Protein AF-A0A2D7KKX7-F1 (afdb_monomer)

Nearest PDB structures (foldseek):
  6hif-assembly1_Y  TM=5.191E-01  e=1.954E+00  Candidatus Kuenenia stuttgartensis
  3mkc-assembly1_A  TM=3.822E-01  e=6.991E+00  Pseudovibrio sp. JE062
  3byv-assembly1_A  TM=3.747E-01  e=9.750E+00  Toxoplasma gondii

Foldseek 3Di:
DPPPPPLPQWAWAAEAEPVRFKWWKWWDDPVGIDIDIPRDIDTGGFDQTWTWIWIAGPVRWIFTDTFHFDFPCVVVPPPPPPPPDPCCVVNRRSRTDTPNYDHGYTD

pLDDT: mean 73.62, std 18.98, range [37.81, 93.56]

Secondary structure (DSSP, 8-state):
--------SEEEEEEEETT---EEEEEEETTEEEEEEESEEEEEE--SS-EEEEEEETTS-EEEEEE--EEGGGG-TT-TTSTTSS-HHHHHHHTEE--SEEEE---

Radius of gyration: 16.38 Å; Cα contacts (8 Å, |Δi|>4): 204; chains: 1; bounding box: 44×30×39 Å

Solvent-accessible surface area (backbone atoms only — not comparable to full-atom values): 6308 Å² total; per-residue (Å²): 133,88,80,74,81,71,70,65,68,48,42,64,33,31,38,35,43,67,82,71,55,49,33,45,29,40,38,35,39,90,83,50,72,47,81,45,62,31,59,40,74,44,76,42,70,57,44,99,41,48,38,33,38,45,29,41,34,81,80,78,31,44,23,74,52,66,47,61,49,42,50,68,57,78,75,52,85,82,53,100,76,70,89,85,72,87,62,60,69,74,50,57,67,74,37,37,35,62,62,55,64,46,72,43,64,61,92

Mean predicted aligned error: 11.23 Å

Sequence (107 aa):
SCATIVNDPTVPVTLSFSDGSSGTCNLSNKRGSWRVNVPGTHNVRRSDDNLRFDCETDTDKKGFGTIKSDMEGAKLGASVLFFDLGITDAITDKHRTYANSFVIPVQ

Structure (mmCIF, N/CA/C/O backbone):
data_AF-A0A2D7KKX7-F1
#
_entry.id   AF-A0A2D7KKX7-F1
#
loop_
_atom_site.group_PDB
_atom_site.id
_atom_site.type_symbol
_atom_site.label_atom_id
_atom_site.lab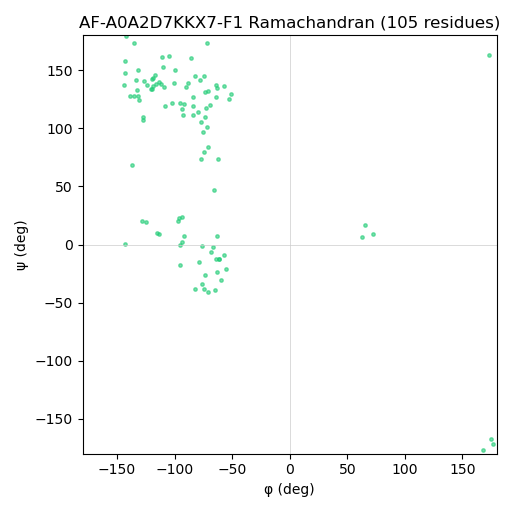el_alt_id
_atom_site.label_comp_id
_atom_site.label_asym_id
_atom_site.label_entity_id
_atom_site.label_seq_id
_atom_site.pdbx_PDB_ins_code
_atom_site.Cartn_x
_atom_site.Cartn_y
_atom_site.Cartn_z
_atom_site.occupancy
_atom_site.B_iso_or_equiv
_atom_site.auth_seq_id
_atom_site.auth_comp_id
_atom_site.auth_asym_id
_atom_site.auth_atom_id
_atom_site.pdbx_PDB_model_num
ATOM 1 N N . SER A 1 1 ? 25.051 -17.584 -20.351 1.00 37.81 1 SER A N 1
ATOM 2 C CA . SER A 1 1 ? 24.897 -16.931 -19.038 1.00 37.81 1 SER A CA 1
ATOM 3 C C . SER A 1 1 ? 23.519 -16.299 -18.952 1.00 37.81 1 SER A C 1
ATOM 5 O O . SER A 1 1 ? 23.285 -15.297 -19.614 1.00 37.81 1 SER A O 1
ATOM 7 N N . CYS A 1 2 ? 22.580 -16.910 -18.223 1.00 40.34 2 CYS A N 1
ATOM 8 C CA . CYS A 1 2 ? 21.261 -16.323 -17.972 1.00 40.34 2 CYS A CA 1
ATOM 9 C C . CYS A 1 2 ? 21.416 -15.215 -16.929 1.00 40.34 2 CYS A C 1
ATOM 11 O O . CYS A 1 2 ? 21.488 -15.485 -15.735 1.00 40.34 2 CYS A O 1
ATOM 13 N N . ALA A 1 3 ? 21.522 -13.970 -17.387 1.00 37.88 3 ALA A N 1
ATOM 14 C CA . ALA A 1 3 ? 21.450 -12.799 -16.530 1.00 37.88 3 ALA A CA 1
ATOM 15 C C . ALA A 1 3 ? 19.990 -12.585 -16.122 1.00 37.88 3 ALA A C 1
ATOM 17 O O . ALA A 1 3 ? 19.279 -11.754 -16.682 1.00 37.88 3 ALA A O 1
ATOM 18 N N . THR A 1 4 ? 19.516 -13.344 -15.142 1.00 43.47 4 THR A N 1
ATOM 19 C CA . THR A 1 4 ? 18.356 -12.916 -14.374 1.00 43.47 4 THR A CA 1
ATOM 20 C C . THR A 1 4 ? 18.814 -11.748 -13.509 1.00 43.47 4 THR A C 1
ATOM 22 O O . THR A 1 4 ? 19.156 -11.913 -12.343 1.00 43.47 4 THR A O 1
ATOM 25 N N . ILE A 1 5 ? 18.813 -10.540 -14.081 1.00 44.28 5 ILE A N 1
ATOM 26 C CA . ILE A 1 5 ? 18.478 -9.333 -13.318 1.00 44.28 5 ILE A CA 1
ATOM 27 C C . ILE A 1 5 ? 17.028 -9.553 -12.869 1.00 44.28 5 ILE A C 1
ATOM 29 O O . ILE A 1 5 ? 16.077 -9.043 -13.454 1.00 44.28 5 ILE A O 1
ATOM 33 N N . VAL A 1 6 ? 16.848 -10.439 -11.891 1.00 44.69 6 VAL A N 1
ATOM 34 C CA . VAL A 1 6 ? 15.596 -10.634 -11.172 1.00 44.69 6 VAL A CA 1
ATOM 35 C C . VAL A 1 6 ? 15.514 -9.473 -10.207 1.00 44.69 6 VAL A C 1
ATOM 37 O O . VAL A 1 6 ? 15.796 -9.576 -9.024 1.00 44.69 6 VAL A O 1
ATOM 40 N N . ASN A 1 7 ? 15.224 -8.301 -10.762 1.00 54.12 7 ASN A N 1
ATOM 41 C CA . ASN A 1 7 ? 14.594 -7.281 -9.957 1.00 54.12 7 ASN A CA 1
ATOM 42 C C . ASN A 1 7 ? 13.174 -7.801 -9.767 1.00 54.12 7 ASN A C 1
ATOM 44 O O . ASN A 1 7 ? 12.400 -7.827 -10.732 1.00 54.12 7 ASN A O 1
ATOM 48 N N . ASP A 1 8 ? 12.912 -8.375 -8.593 1.00 61.44 8 ASP A N 1
ATOM 49 C CA . ASP A 1 8 ? 11.637 -9.006 -8.322 1.00 61.44 8 ASP A CA 1
ATOM 50 C C . ASP A 1 8 ? 10.509 -8.034 -8.680 1.00 61.44 8 ASP A C 1
ATOM 52 O O . ASP A 1 8 ? 10.516 -6.863 -8.279 1.00 61.44 8 ASP A O 1
ATOM 56 N N . PRO A 1 9 ? 9.530 -8.495 -9.474 1.00 73.44 9 PRO A N 1
ATOM 57 C CA . PRO A 1 9 ? 8.456 -7.651 -9.969 1.00 73.44 9 PRO A CA 1
ATOM 58 C C . PRO A 1 9 ? 7.591 -7.048 -8.854 1.00 73.44 9 PRO A C 1
ATOM 60 O O . PRO A 1 9 ? 6.756 -6.178 -9.131 1.00 73.44 9 PRO A O 1
ATOM 63 N N . THR A 1 10 ? 7.750 -7.544 -7.631 1.00 81.19 10 THR A N 1
ATOM 64 C CA . THR A 1 10 ? 6.987 -7.214 -6.437 1.00 81.19 10 THR A CA 1
ATOM 65 C C . THR A 1 10 ? 7.879 -6.624 -5.354 1.00 81.19 10 THR A C 1
ATOM 67 O O . THR A 1 10 ? 9.009 -7.064 -5.166 1.00 81.19 10 THR A O 1
ATOM 70 N N . VAL A 1 11 ? 7.345 -5.660 -4.612 1.00 81.81 11 VAL A N 1
ATOM 71 C CA . VAL A 1 11 ? 7.952 -5.069 -3.419 1.00 81.81 11 VAL A CA 1
ATOM 72 C C . VAL A 1 11 ? 7.150 -5.445 -2.182 1.00 81.81 11 VAL A C 1
ATOM 74 O O . VAL A 1 11 ? 5.918 -5.400 -2.235 1.00 81.81 11 VAL A O 1
ATOM 77 N N . PRO A 1 12 ? 7.814 -5.791 -1.070 1.00 86.19 12 PRO A N 1
ATOM 78 C CA . PRO A 1 12 ? 7.137 -5.955 0.202 1.00 86.19 12 PRO A CA 1
ATOM 79 C C . PRO A 1 12 ? 6.735 -4.577 0.738 1.00 86.19 12 PRO A C 1
ATOM 81 O O . PRO A 1 12 ? 7.587 -3.736 1.026 1.00 86.19 12 PRO A O 1
ATOM 84 N N . VAL A 1 13 ? 5.433 -4.350 0.880 1.00 86.75 13 VAL A N 1
ATOM 85 C CA . VAL A 1 13 ? 4.866 -3.150 1.501 1.00 86.75 13 VAL A CA 1
ATOM 86 C C . VAL A 1 13 ? 4.294 -3.554 2.850 1.00 86.75 13 VAL A C 1
ATOM 88 O O . VAL A 1 13 ? 3.409 -4.406 2.931 1.00 86.75 13 VAL A O 1
ATOM 91 N N . THR A 1 14 ? 4.818 -2.957 3.915 1.00 88.81 14 THR A N 1
ATOM 92 C CA . THR A 1 14 ? 4.306 -3.139 5.273 1.00 88.81 14 THR A CA 1
ATOM 93 C C . THR A 1 14 ? 3.274 -2.066 5.558 1.00 88.81 14 THR A C 1
ATOM 95 O O . THR A 1 14 ? 3.573 -0.873 5.497 1.00 88.81 14 THR A O 1
ATOM 98 N N . LEU A 1 15 ? 2.059 -2.496 5.868 1.00 89.44 15 LEU A N 1
ATOM 99 C CA . LEU A 1 15 ? 0.940 -1.617 6.167 1.00 89.44 15 LEU A CA 1
ATOM 100 C C . LEU A 1 15 ? 0.548 -1.783 7.628 1.00 89.44 15 LEU A C 1
ATOM 102 O O . LEU A 1 15 ? 0.481 -2.909 8.125 1.00 89.44 15 LEU A O 1
ATOM 106 N N . SER A 1 16 ? 0.234 -0.664 8.272 1.00 90.44 16 SER A N 1
ATOM 107 C CA . SER A 1 16 ? -0.307 -0.616 9.631 1.00 90.44 16 SER A CA 1
ATOM 108 C C . SER A 1 16 ? -1.329 0.509 9.737 1.00 90.44 16 SER A C 1
ATOM 110 O O . SER A 1 16 ? -1.163 1.544 9.094 1.00 90.44 16 SER A O 1
ATOM 112 N N . PHE A 1 17 ? -2.359 0.346 10.562 1.00 90.25 17 PHE A N 1
ATOM 113 C CA . PHE A 1 17 ? -3.309 1.422 10.843 1.00 90.25 17 PHE A CA 1
ATOM 114 C C . PHE A 1 17 ? -2.780 2.377 11.913 1.00 90.25 17 PHE A C 1
ATOM 116 O O . PHE A 1 17 ? -2.100 1.957 12.851 1.00 90.25 17 PHE A O 1
ATOM 123 N N . SER A 1 18 ? -3.102 3.667 11.787 1.00 88.00 18 SER A N 1
ATOM 124 C CA . SER A 1 18 ? -2.695 4.697 12.751 1.00 88.00 18 SER A CA 1
ATOM 125 C C . SER A 1 18 ? -3.282 4.492 14.147 1.00 88.00 18 SER A C 1
ATOM 127 O O . SER A 1 18 ? -2.720 4.985 15.119 1.00 88.00 18 SER A O 1
ATOM 129 N N . ASP A 1 19 ? -4.406 3.782 14.253 1.00 84.88 19 ASP A N 1
ATOM 130 C CA . ASP A 1 19 ? -5.076 3.475 15.517 1.00 84.88 19 ASP A CA 1
ATOM 131 C C . ASP A 1 19 ? -4.701 2.098 16.095 1.00 84.88 19 ASP A C 1
ATOM 133 O O . ASP A 1 19 ? -5.190 1.732 17.162 1.00 84.88 19 ASP A O 1
ATOM 137 N N . GLY A 1 20 ? -3.833 1.339 15.412 1.00 84.31 20 GLY A N 1
ATOM 138 C CA . GLY A 1 20 ? -3.402 0.004 15.832 1.00 84.31 20 GLY A CA 1
ATOM 139 C C . GLY A 1 20 ? -4.461 -1.095 15.687 1.00 84.31 20 GLY A C 1
ATOM 140 O O . GLY A 1 20 ? -4.239 -2.203 16.172 1.00 84.31 20 GLY A O 1
ATOM 141 N N . SER A 1 21 ? -5.595 -0.808 15.041 1.00 87.12 21 SER A N 1
ATOM 142 C CA . SER A 1 21 ? -6.636 -1.800 14.757 1.00 87.12 21 SER A CA 1
ATOM 143 C C . SER A 1 21 ? -6.207 -2.795 13.669 1.00 87.12 21 SER A C 1
ATOM 145 O O . SER A 1 21 ? -5.136 -2.665 13.068 1.00 87.12 21 SER A O 1
ATOM 147 N N . SER A 1 22 ? -7.035 -3.813 13.431 1.00 91.50 22 SER A N 1
ATOM 148 C CA . SER A 1 22 ? -6.947 -4.700 12.271 1.00 91.50 22 SER A CA 1
ATOM 149 C C . SER A 1 22 ? -8.040 -4.381 11.252 1.00 91.50 22 SER A C 1
ATOM 151 O O . SER A 1 22 ? -9.016 -3.688 11.547 1.00 91.50 22 SER A O 1
ATOM 153 N N . GLY A 1 23 ? -7.849 -4.850 10.023 1.00 91.38 23 GLY A N 1
ATOM 154 C CA . GLY A 1 23 ? -8.782 -4.597 8.939 1.00 91.38 23 GLY A CA 1
ATOM 155 C C . GLY A 1 23 ? -8.323 -5.148 7.600 1.00 91.38 23 GLY A C 1
ATOM 156 O O . GLY A 1 23 ? -7.320 -5.859 7.487 1.00 91.38 23 GLY A O 1
ATOM 157 N N . THR A 1 24 ? -9.064 -4.783 6.560 1.00 92.50 24 THR A N 1
ATOM 158 C CA . THR A 1 24 ? -8.800 -5.182 5.178 1.00 92.50 24 THR A CA 1
ATOM 159 C C . THR A 1 24 ? -8.528 -3.956 4.318 1.00 92.50 24 THR A C 1
ATOM 161 O O . THR A 1 24 ? -9.244 -2.964 4.388 1.00 92.50 24 THR A O 1
ATOM 164 N N . CYS A 1 25 ? -7.513 -4.042 3.465 1.00 91.94 25 CYS A N 1
ATOM 165 C CA . CYS A 1 25 ? -7.152 -3.017 2.497 1.00 91.94 25 CYS A CA 1
ATOM 166 C C . CYS A 1 25 ? -7.217 -3.557 1.072 1.00 91.94 25 CYS A C 1
ATOM 168 O O . CYS A 1 25 ? -6.661 -4.609 0.763 1.00 91.94 25 CYS A O 1
ATOM 170 N N . ASN A 1 26 ? -7.828 -2.795 0.176 1.00 93.56 26 ASN A N 1
ATOM 171 C CA . ASN A 1 26 ? -7.682 -2.945 -1.260 1.00 93.56 26 ASN A CA 1
ATOM 172 C C . ASN A 1 26 ? -6.571 -2.036 -1.759 1.00 93.56 26 ASN A C 1
ATOM 174 O O . ASN A 1 26 ? -6.700 -0.816 -1.803 1.00 93.56 26 ASN A O 1
ATOM 178 N N . LEU A 1 27 ? -5.486 -2.657 -2.189 1.00 91.38 27 LEU A N 1
ATOM 179 C CA . LEU A 1 27 ? -4.405 -2.013 -2.907 1.00 91.38 27 LEU A CA 1
ATOM 180 C C . LEU A 1 27 ? -4.703 -2.092 -4.401 1.00 91.38 27 LEU A C 1
ATOM 182 O O . LEU A 1 27 ? -5.110 -3.138 -4.906 1.00 91.38 27 LEU A O 1
ATOM 186 N N . SER A 1 28 ? -4.507 -1.004 -5.132 1.00 91.56 28 SER A N 1
ATOM 187 C CA . SER A 1 28 ? -4.689 -0.974 -6.580 1.00 91.56 28 SER A CA 1
ATOM 188 C C . SER A 1 28 ? -3.671 -0.062 -7.245 1.00 91.56 28 SER A C 1
ATOM 190 O O . SER A 1 28 ? -3.373 1.033 -6.774 1.00 91.56 28 SER A O 1
ATOM 192 N N . ASN A 1 29 ? -3.120 -0.524 -8.356 1.00 87.88 29 ASN A N 1
ATOM 193 C CA . ASN A 1 29 ? -2.301 0.277 -9.248 1.00 87.88 29 ASN A CA 1
ATOM 194 C C . ASN A 1 29 ? -2.602 -0.112 -10.700 1.00 87.88 29 ASN A C 1
ATOM 196 O O . ASN A 1 29 ? -3.371 -1.031 -10.981 1.00 87.88 29 ASN A O 1
ATOM 200 N N . LYS A 1 30 ? -1.938 0.550 -11.645 1.00 85.50 30 LYS A N 1
ATOM 201 C CA . LYS A 1 30 ? -2.036 0.249 -13.081 1.00 85.50 30 LYS A CA 1
ATOM 202 C C . LYS A 1 30 ? -1.726 -1.211 -13.466 1.00 85.50 30 LYS A C 1
ATOM 204 O O . LYS A 1 30 ? -2.101 -1.633 -14.555 1.00 85.50 30 LYS A O 1
ATOM 209 N N . ARG A 1 31 ? -1.011 -1.981 -12.636 1.00 84.62 31 ARG A N 1
ATOM 210 C CA . ARG A 1 31 ? -0.636 -3.382 -12.910 1.00 84.62 31 ARG A CA 1
ATOM 211 C C . ARG A 1 31 ? -1.595 -4.404 -12.290 1.00 84.62 31 ARG A C 1
ATOM 213 O O . ARG A 1 31 ? -1.562 -5.554 -12.716 1.00 84.62 31 ARG A O 1
ATOM 220 N N . GLY A 1 32 ? -2.419 -4.027 -11.313 1.00 86.00 32 GLY A N 1
ATOM 221 C CA . GLY A 1 32 ? -3.361 -4.943 -10.674 1.00 86.00 32 GLY A CA 1
ATOM 222 C C . GLY A 1 32 ? -3.997 -4.396 -9.399 1.00 86.00 32 GLY A C 1
ATOM 223 O O . GLY A 1 32 ? -3.768 -3.256 -8.997 1.00 86.00 32 GLY A O 1
ATOM 224 N N . SER A 1 33 ? -4.806 -5.238 -8.759 1.00 90.56 33 SER A N 1
ATOM 225 C CA . SER A 1 33 ? -5.384 -4.965 -7.447 1.00 90.56 33 SER A CA 1
ATOM 226 C C . SER A 1 33 ? -5.232 -6.176 -6.533 1.00 90.56 33 SER A C 1
ATOM 228 O O . SER A 1 33 ? -5.353 -7.318 -6.976 1.00 90.56 33 SER A O 1
ATOM 230 N N . TRP A 1 34 ? -4.949 -5.910 -5.261 1.00 91.00 34 TRP A N 1
ATOM 231 C CA . TRP A 1 34 ? -4.695 -6.898 -4.224 1.00 91.00 34 TRP A CA 1
ATOM 232 C C . TRP A 1 34 ? -5.515 -6.544 -2.995 1.00 91.00 34 TRP A C 1
ATOM 234 O O . TRP A 1 34 ? -5.443 -5.421 -2.501 1.00 91.00 34 TRP A O 1
ATOM 244 N N . ARG A 1 35 ? -6.272 -7.512 -2.486 1.00 92.62 35 ARG A N 1
ATOM 245 C CA . ARG A 1 35 ? -6.951 -7.393 -1.199 1.00 92.62 35 ARG A CA 1
ATOM 246 C C . ARG A 1 35 ? -6.063 -8.027 -0.136 1.00 92.62 35 ARG A C 1
ATOM 248 O O . ARG A 1 35 ? -5.710 -9.196 -0.264 1.00 92.62 35 ARG A O 1
ATOM 255 N N . VAL A 1 36 ? -5.681 -7.251 0.869 1.00 92.50 36 VAL A N 1
ATOM 256 C CA . VAL A 1 36 ? -4.697 -7.630 1.887 1.00 92.50 36 VAL A CA 1
ATOM 257 C C . VAL A 1 36 ? -5.215 -7.317 3.287 1.00 92.50 36 VAL A C 1
ATOM 259 O O . VAL A 1 36 ? -5.987 -6.379 3.464 1.00 92.50 36 VAL A O 1
ATOM 262 N N . ASN A 1 37 ? -4.791 -8.084 4.289 1.00 91.56 37 ASN A N 1
ATOM 263 C CA . ASN A 1 37 ? -5.106 -7.806 5.691 1.00 91.56 37 ASN A CA 1
ATOM 264 C C . ASN A 1 37 ? -4.051 -6.880 6.314 1.00 91.56 37 ASN A C 1
ATOM 266 O O . ASN A 1 37 ? -2.855 -7.049 6.089 1.00 91.56 37 ASN A O 1
ATOM 270 N N . VAL A 1 38 ? -4.477 -5.922 7.126 1.00 90.62 38 VAL A N 1
ATOM 271 C CA . VAL A 1 38 ? -3.600 -4.963 7.808 1.00 90.62 38 VAL A CA 1
ATOM 272 C C . VAL A 1 38 ? -3.861 -5.061 9.314 1.00 90.62 38 VAL A C 1
ATOM 274 O O . VAL A 1 38 ? -5.024 -5.167 9.695 1.00 90.62 38 VAL A O 1
ATOM 277 N N . PRO A 1 39 ? -2.828 -5.060 10.178 1.00 90.56 39 PRO A N 1
ATOM 278 C CA . PRO A 1 39 ? -1.404 -4.909 9.867 1.00 90.56 39 PRO A CA 1
ATOM 279 C C . PRO A 1 39 ? -0.763 -6.161 9.240 1.00 90.56 39 PRO A C 1
ATOM 281 O O . PRO A 1 39 ? -1.111 -7.292 9.573 1.00 90.56 39 PRO A O 1
ATOM 284 N N . GLY A 1 40 ? 0.191 -5.958 8.326 1.00 88.69 40 GLY A N 1
ATOM 285 C CA . GLY A 1 40 ? 0.915 -7.045 7.659 1.00 88.69 40 GLY A CA 1
ATOM 286 C C . GLY A 1 40 ? 1.835 -6.574 6.531 1.00 88.69 40 GLY A C 1
ATOM 287 O O . GLY A 1 40 ? 1.705 -5.455 6.029 1.00 88.69 40 GLY A O 1
ATOM 288 N N . THR A 1 41 ? 2.769 -7.436 6.125 1.00 88.62 41 THR A N 1
ATOM 289 C CA . THR A 1 41 ? 3.660 -7.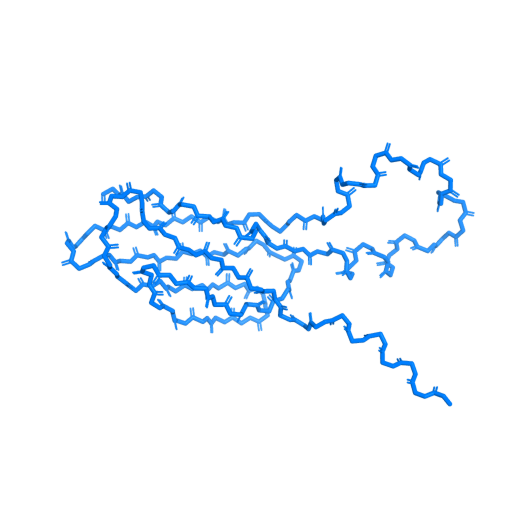197 4.980 1.00 88.62 41 THR A CA 1
ATOM 290 C C . THR A 1 41 ? 3.172 -7.983 3.774 1.00 88.62 41 THR A C 1
ATOM 292 O O . THR A 1 41 ? 3.082 -9.208 3.822 1.00 88.62 41 THR A O 1
ATOM 295 N N . HIS A 1 42 ? 2.894 -7.276 2.679 1.00 88.38 42 HIS A N 1
ATOM 296 C CA . HIS A 1 42 ? 2.325 -7.858 1.466 1.00 88.38 42 HIS A CA 1
ATOM 297 C C . HIS A 1 42 ? 3.164 -7.527 0.246 1.00 88.38 42 HIS A C 1
ATOM 299 O O . HIS A 1 42 ? 3.650 -6.409 0.092 1.00 88.38 42 HIS A O 1
ATOM 305 N N . ASN A 1 43 ? 3.315 -8.501 -0.646 1.00 87.38 43 ASN A N 1
ATOM 306 C CA . ASN A 1 43 ? 4.068 -8.323 -1.880 1.00 87.38 43 ASN A CA 1
ATOM 307 C C . ASN A 1 43 ? 3.181 -7.686 -2.952 1.00 87.38 43 ASN A C 1
ATOM 309 O O . ASN A 1 43 ? 2.261 -8.316 -3.472 1.00 87.38 43 ASN A O 1
ATOM 313 N N . VAL A 1 44 ? 3.483 -6.438 -3.302 1.00 86.62 44 VAL A N 1
ATOM 314 C CA . VAL A 1 44 ? 2.741 -5.642 -4.285 1.00 86.62 44 VAL A CA 1
ATOM 315 C C . VAL A 1 44 ? 3.579 -5.470 -5.541 1.00 86.62 44 VAL A C 1
ATOM 317 O O . VAL A 1 44 ? 4.763 -5.160 -5.467 1.00 86.62 44 VAL A O 1
ATOM 320 N N . ARG A 1 45 ? 2.983 -5.632 -6.724 1.00 85.69 45 ARG A N 1
ATOM 321 C CA . ARG A 1 45 ? 3.691 -5.435 -7.998 1.00 85.69 45 ARG A CA 1
ATOM 322 C C . ARG A 1 45 ? 4.131 -3.972 -8.147 1.00 85.69 45 ARG A C 1
ATOM 324 O O . ARG A 1 45 ? 3.284 -3.083 -8.095 1.00 85.69 45 ARG A O 1
ATOM 331 N N . ARG A 1 46 ? 5.422 -3.728 -8.407 1.00 79.50 46 ARG A N 1
ATOM 332 C CA . ARG A 1 46 ? 5.963 -2.394 -8.737 1.00 79.50 46 ARG A CA 1
ATOM 333 C C . ARG A 1 46 ? 5.238 -1.824 -9.968 1.00 79.50 46 ARG A C 1
ATOM 335 O O . ARG A 1 46 ? 5.031 -2.548 -10.946 1.00 79.50 46 ARG A O 1
ATOM 342 N N . SER A 1 47 ? 4.868 -0.544 -9.934 1.00 77.56 47 SER A N 1
ATOM 343 C CA . SER A 1 47 ? 4.277 0.168 -11.076 1.00 77.56 47 SER A CA 1
ATOM 344 C C . SER A 1 47 ? 4.755 1.618 -11.134 1.00 77.56 47 SER A C 1
ATOM 346 O O . SER A 1 47 ? 5.133 2.199 -10.123 1.00 77.56 47 SER A O 1
ATOM 348 N N . ASP A 1 48 ? 4.675 2.207 -12.328 1.00 75.81 48 ASP A N 1
ATOM 349 C CA . ASP A 1 48 ? 4.860 3.641 -12.593 1.00 75.81 48 ASP A CA 1
ATOM 350 C C . ASP A 1 48 ? 3.755 4.543 -12.027 1.00 75.81 48 ASP A C 1
ATOM 352 O O . ASP A 1 48 ? 3.861 5.762 -12.094 1.00 75.81 48 ASP A O 1
ATOM 356 N N . ASP A 1 49 ? 2.703 3.931 -11.487 1.00 83.19 49 ASP A N 1
ATOM 357 C CA . ASP A 1 49 ? 1.503 4.605 -11.010 1.00 83.19 49 ASP A CA 1
ATOM 358 C C . ASP A 1 49 ? 1.431 4.533 -9.485 1.00 83.19 49 ASP A C 1
ATOM 360 O O . ASP A 1 49 ? 1.927 3.579 -8.866 1.00 83.19 49 ASP A O 1
ATOM 364 N N . ASN A 1 50 ? 0.772 5.526 -8.890 1.00 86.06 50 ASN A N 1
ATOM 365 C CA . ASN A 1 50 ? 0.583 5.584 -7.446 1.00 86.06 50 ASN A CA 1
ATOM 366 C C . ASN A 1 50 ? -0.247 4.382 -6.984 1.00 86.06 50 ASN A C 1
ATOM 368 O O . ASN A 1 50 ? -1.285 4.066 -7.566 1.00 86.06 50 ASN A O 1
ATOM 372 N N . LEU A 1 51 ? 0.181 3.742 -5.899 1.00 87.56 51 LEU A N 1
ATOM 373 C CA . LEU A 1 51 ? -0.572 2.660 -5.286 1.00 87.56 51 LEU A CA 1
ATOM 374 C C . LEU A 1 51 ? -1.722 3.267 -4.483 1.00 87.56 51 LEU A C 1
ATOM 376 O O . LEU A 1 51 ? -1.519 3.845 -3.417 1.00 87.56 51 LEU A O 1
ATOM 380 N N . ARG A 1 52 ? -2.938 3.167 -5.010 1.00 90.69 52 ARG A N 1
ATOM 381 C CA . ARG A 1 52 ? -4.163 3.507 -4.285 1.00 90.69 52 ARG A CA 1
ATOM 382 C C . ARG A 1 52 ? -4.409 2.456 -3.215 1.00 90.69 52 ARG A C 1
ATOM 384 O O . ARG A 1 52 ? -4.358 1.266 -3.514 1.00 90.69 52 ARG A O 1
ATOM 391 N N . PHE A 1 53 ? -4.693 2.898 -1.999 1.00 90.81 53 PHE A N 1
ATOM 392 C CA . PHE A 1 53 ? -5.153 2.035 -0.923 1.00 90.81 53 PHE A CA 1
ATOM 393 C C . PHE A 1 53 ? -6.527 2.509 -0.460 1.00 90.81 53 PHE A C 1
ATOM 395 O O . PHE A 1 53 ? -6.758 3.705 -0.276 1.00 90.81 53 PHE A O 1
ATOM 402 N N . ASP A 1 54 ? -7.428 1.555 -0.301 1.00 92.56 54 ASP A N 1
ATOM 403 C CA . ASP A 1 54 ? -8.762 1.740 0.248 1.00 92.56 54 ASP A CA 1
ATOM 404 C C . ASP A 1 54 ? -8.929 0.718 1.366 1.00 92.56 54 ASP A C 1
ATOM 406 O O . ASP A 1 54 ? -8.954 -0.486 1.116 1.00 92.56 54 ASP A O 1
ATOM 410 N N . CYS A 1 55 ? -8.904 1.191 2.603 1.00 91.69 55 CYS A N 1
ATOM 411 C CA . CYS A 1 55 ? -8.843 0.347 3.778 1.00 91.69 55 CYS A CA 1
ATOM 412 C C . CYS A 1 55 ? -10.045 0.546 4.682 1.00 91.69 55 CYS A C 1
ATOM 414 O O . CYS A 1 55 ? -10.484 1.672 4.908 1.00 91.69 55 CYS A O 1
ATOM 416 N N . GLU A 1 56 ? -10.502 -0.552 5.264 1.00 91.88 56 GLU A N 1
ATOM 417 C CA . GLU A 1 56 ? -11.604 -0.607 6.209 1.00 91.88 56 GLU A CA 1
ATOM 418 C C . GLU A 1 56 ? -11.158 -1.420 7.424 1.00 91.88 56 GLU A C 1
ATOM 420 O O . GLU A 1 56 ? -10.661 -2.543 7.295 1.00 91.88 56 GLU A O 1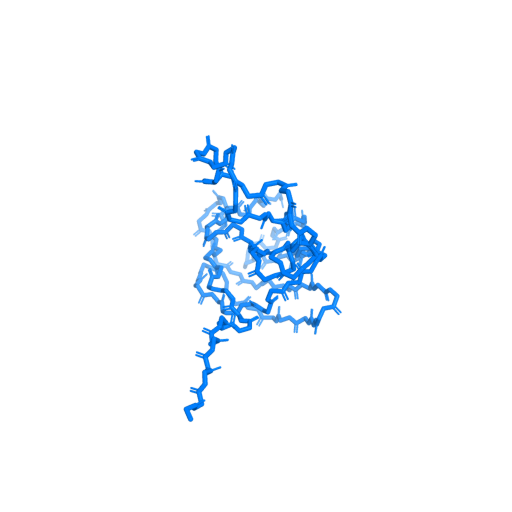
ATOM 425 N N . THR A 1 57 ? -11.269 -0.811 8.599 1.00 90.88 57 THR A N 1
ATOM 426 C CA . THR A 1 57 ? -10.944 -1.447 9.880 1.00 90.88 57 THR A CA 1
ATOM 427 C C . THR A 1 57 ? -12.145 -2.222 10.410 1.00 90.88 57 THR A C 1
ATOM 429 O O . THR A 1 57 ? -13.285 -1.913 10.068 1.00 90.88 57 THR A O 1
ATOM 432 N N . ASP A 1 58 ? -11.911 -3.161 11.327 1.00 86.94 58 ASP A N 1
ATOM 433 C CA . ASP A 1 58 ? -12.982 -3.864 12.056 1.00 86.94 58 ASP A CA 1
ATOM 434 C C . ASP A 1 58 ? -13.865 -2.918 12.900 1.00 86.94 58 ASP A C 1
ATOM 436 O O . ASP A 1 58 ? -14.922 -3.307 13.390 1.00 86.94 58 ASP A O 1
ATOM 440 N N . THR A 1 59 ? -13.434 -1.666 13.084 1.00 84.50 59 THR A N 1
ATOM 441 C CA . THR A 1 59 ? -14.164 -0.628 13.826 1.00 84.50 59 THR A CA 1
ATOM 442 C C . THR A 1 59 ? -14.976 0.305 12.921 1.00 84.50 59 THR A C 1
ATOM 444 O O . THR A 1 59 ? -15.292 1.418 13.333 1.00 84.50 59 THR A O 1
ATOM 447 N N . ASP A 1 60 ? -15.279 -0.121 11.686 1.00 84.25 60 ASP A N 1
ATOM 448 C CA . ASP A 1 60 ? -15.994 0.649 10.647 1.00 84.25 60 ASP A CA 1
ATOM 449 C C . ASP A 1 60 ? -15.271 1.933 10.181 1.00 84.25 60 ASP A C 1
ATOM 451 O O . ASP A 1 60 ? -15.791 2.703 9.370 1.00 84.25 60 ASP A O 1
ATOM 455 N N . LYS A 1 61 ? -14.035 2.171 10.641 1.00 87.12 61 LYS A N 1
ATOM 456 C CA . LYS A 1 61 ? -13.222 3.315 10.201 1.00 87.12 61 LYS A CA 1
ATOM 457 C C . LYS A 1 61 ? -12.614 3.049 8.842 1.00 87.12 61 LYS A C 1
ATOM 459 O O . LYS A 1 61 ? -12.132 1.938 8.587 1.00 87.12 61 LYS A O 1
ATOM 464 N N . LYS A 1 62 ? -12.560 4.086 8.009 1.00 89.62 62 LYS A N 1
ATOM 465 C CA . LYS A 1 62 ? -12.044 3.986 6.641 1.00 89.62 62 LYS A CA 1
ATOM 466 C C . LYS A 1 62 ? -10.800 4.844 6.474 1.00 89.62 62 LYS A C 1
ATOM 468 O O . LYS A 1 62 ? -10.715 5.965 6.966 1.00 89.62 62 LYS A O 1
ATOM 473 N N . GLY A 1 63 ? -9.818 4.298 5.772 1.00 86.56 63 GLY A N 1
ATOM 474 C CA . GLY A 1 63 ? -8.585 4.980 5.405 1.00 86.56 63 GLY A CA 1
ATOM 475 C C . GLY A 1 63 ? -8.380 4.857 3.907 1.00 86.56 63 GLY A C 1
ATOM 476 O O . GLY A 1 63 ? -8.087 3.773 3.410 1.00 86.56 63 GLY A O 1
ATOM 477 N N . PHE A 1 64 ? -8.530 5.959 3.180 1.00 88.56 64 PHE A N 1
ATOM 478 C CA . PHE A 1 64 ? -8.306 6.001 1.739 1.00 88.56 64 PHE A CA 1
ATOM 479 C C . PHE A 1 64 ? -7.160 6.951 1.411 1.00 88.56 64 PHE A C 1
ATOM 481 O O . PHE A 1 64 ? -6.964 7.984 2.052 1.00 88.56 64 PHE A O 1
ATOM 488 N N . GLY A 1 65 ? -6.392 6.612 0.385 1.00 88.50 65 GLY A N 1
ATOM 489 C CA . GLY A 1 65 ? -5.309 7.467 -0.065 1.00 88.50 65 GLY A CA 1
ATOM 490 C C . GLY A 1 65 ? -4.478 6.840 -1.166 1.00 88.50 65 GLY A C 1
ATOM 491 O O . GLY A 1 65 ? -4.849 5.852 -1.803 1.00 88.50 65 GLY A O 1
ATOM 492 N N . THR A 1 66 ? -3.331 7.458 -1.422 1.00 86.44 66 THR A N 1
ATOM 493 C CA . THR A 1 66 ? -2.386 6.982 -2.430 1.00 86.44 66 THR A CA 1
ATOM 494 C C . THR A 1 66 ? -0.976 7.011 -1.882 1.00 86.44 66 THR A C 1
ATOM 496 O O . THR A 1 66 ? -0.513 8.063 -1.445 1.00 86.44 66 THR A O 1
ATOM 499 N N . ILE A 1 67 ? -0.278 5.888 -1.979 1.00 84.50 67 ILE A N 1
ATOM 500 C CA . ILE A 1 67 ? 1.164 5.810 -1.777 1.00 84.50 67 ILE A CA 1
ATOM 501 C C . ILE A 1 67 ? 1.809 6.188 -3.109 1.00 84.50 67 ILE A C 1
ATOM 503 O O . ILE A 1 67 ? 1.551 5.565 -4.145 1.00 84.50 67 ILE A O 1
ATOM 507 N N . LYS A 1 68 ? 2.606 7.256 -3.103 1.00 80.50 68 LYS A N 1
ATOM 508 C CA . LYS A 1 68 ? 3.358 7.670 -4.289 1.00 80.50 68 LYS A CA 1
ATOM 509 C C . LYS A 1 68 ? 4.362 6.577 -4.652 1.00 80.50 68 LYS A C 1
ATOM 511 O O . LYS A 1 68 ? 4.981 5.981 -3.774 1.00 80.50 68 LYS A O 1
ATOM 516 N N . SER A 1 69 ? 4.472 6.278 -5.944 1.00 69.69 69 SER A N 1
ATOM 517 C CA . SER A 1 69 ? 5.575 5.462 -6.445 1.00 69.69 69 SER A CA 1
ATOM 518 C C . SER A 1 69 ? 6.831 6.326 -6.423 1.00 69.69 69 SER A C 1
ATOM 520 O O . SER A 1 69 ? 6.935 7.267 -7.212 1.00 69.69 69 SER A O 1
ATOM 522 N N . ASP A 1 70 ? 7.758 6.021 -5.527 1.00 66.81 70 ASP A N 1
ATOM 523 C CA . ASP A 1 70 ? 9.035 6.715 -5.433 1.00 66.81 70 ASP A CA 1
ATOM 524 C C . ASP A 1 70 ? 10.121 5.902 -6.117 1.00 66.81 70 ASP A C 1
ATOM 526 O O . ASP A 1 70 ? 10.078 4.676 -6.187 1.00 66.81 70 ASP A O 1
ATOM 530 N N . MET A 1 71 ? 11.127 6.582 -6.647 1.00 59.97 71 MET A N 1
ATOM 531 C CA . MET A 1 71 ? 12.328 5.898 -7.097 1.00 59.97 71 MET A CA 1
ATOM 532 C C . MET A 1 71 ? 13.233 5.708 -5.879 1.00 59.97 71 MET A C 1
ATOM 534 O O . MET A 1 71 ? 13.597 6.689 -5.234 1.00 59.97 71 MET A O 1
ATOM 538 N N . GLU A 1 72 ? 13.685 4.479 -5.602 1.00 56.06 72 GLU A N 1
ATOM 539 C CA . GLU A 1 72 ? 14.707 4.203 -4.560 1.00 56.06 72 GLU A CA 1
ATOM 540 C C . GLU A 1 72 ? 16.010 5.002 -4.813 1.00 56.06 72 GLU A C 1
ATOM 542 O O . GLU A 1 72 ? 16.882 5.121 -3.952 1.00 56.06 72 GLU A O 1
ATOM 547 N N . GLY A 1 73 ? 16.105 5.641 -5.985 1.00 46.38 73 GLY A N 1
ATOM 548 C CA . GLY A 1 73 ? 17.125 6.587 -6.404 1.00 46.38 73 GLY A CA 1
ATOM 549 C C . GLY A 1 73 ? 17.186 7.932 -5.669 1.00 46.38 73 GLY A C 1
ATOM 550 O O . GLY A 1 73 ? 18.120 8.682 -5.924 1.00 46.38 73 GLY A O 1
ATOM 551 N N . ALA A 1 74 ? 16.311 8.244 -4.706 1.00 43.97 74 ALA A N 1
ATOM 552 C CA . ALA A 1 74 ? 16.581 9.362 -3.784 1.00 43.97 74 ALA A CA 1
ATOM 553 C C . ALA A 1 74 ? 17.834 9.112 -2.908 1.00 43.97 74 ALA A C 1
ATOM 555 O O . ALA A 1 74 ? 18.379 10.038 -2.310 1.00 43.97 74 ALA A O 1
ATOM 556 N N . LYS A 1 75 ? 18.355 7.872 -2.896 1.00 44.66 75 LYS A N 1
ATOM 557 C CA . LYS A 1 75 ? 19.689 7.526 -2.380 1.00 44.66 75 LYS A CA 1
ATOM 558 C C . LYS A 1 75 ? 20.808 7.540 -3.440 1.00 44.66 75 LYS A C 1
ATOM 560 O O . LYS A 1 75 ? 21.939 7.184 -3.128 1.00 44.66 75 LYS A O 1
ATOM 565 N N . LEU A 1 76 ? 20.525 7.988 -4.667 1.00 46.34 76 LEU A N 1
ATOM 566 C CA . LEU A 1 76 ? 21.503 8.293 -5.726 1.00 46.34 76 LEU A CA 1
ATOM 567 C C . LEU A 1 76 ? 21.900 9.781 -5.726 1.00 46.34 76 LEU A C 1
ATOM 569 O O . LEU A 1 76 ? 22.400 10.297 -6.721 1.00 46.34 76 LEU A O 1
ATOM 573 N N . GLY A 1 77 ? 21.762 10.473 -4.589 1.00 41.12 77 GLY A N 1
ATOM 574 C CA . GLY A 1 77 ? 22.329 11.811 -4.369 1.00 41.12 77 GLY A CA 1
ATOM 575 C C . GLY A 1 77 ? 23.868 11.874 -4.407 1.00 41.12 77 GLY A C 1
ATOM 576 O O . GLY A 1 77 ? 24.439 12.912 -4.099 1.00 41.12 77 GLY A O 1
ATOM 577 N N . ALA A 1 78 ? 24.548 10.783 -4.778 1.00 40.56 78 ALA A N 1
ATOM 578 C CA . ALA A 1 78 ? 26.003 10.680 -4.863 1.00 40.56 78 ALA A CA 1
ATOM 579 C C . ALA A 1 78 ? 26.512 10.223 -6.244 1.00 40.56 78 ALA A C 1
ATOM 581 O O . ALA A 1 78 ? 27.629 9.723 -6.355 1.00 40.56 78 ALA A O 1
ATOM 582 N N . SER A 1 79 ? 25.726 10.337 -7.319 1.00 42.91 79 SER A N 1
ATOM 583 C CA . SER A 1 79 ? 26.237 10.009 -8.659 1.00 42.91 79 SER A CA 1
ATOM 584 C C . SER A 1 79 ? 25.812 11.016 -9.718 1.00 42.91 79 SER A C 1
ATOM 586 O O . SER A 1 79 ? 25.118 10.705 -10.682 1.00 42.91 79 SER A O 1
ATOM 588 N N . VAL A 1 80 ? 26.367 12.220 -9.578 1.00 46.28 80 VAL A N 1
ATOM 589 C CA . VAL A 1 80 ? 26.597 13.199 -10.657 1.00 46.28 80 VAL A CA 1
ATOM 590 C C . VAL A 1 80 ? 27.640 12.644 -11.655 1.00 46.28 80 VAL A C 1
ATOM 592 O O . VAL A 1 80 ? 28.617 13.300 -11.984 1.00 46.28 80 VAL A O 1
ATOM 595 N N . LEU A 1 81 ? 27.505 11.384 -12.083 1.00 47.00 81 LEU A N 1
ATOM 596 C CA . LEU A 1 81 ? 28.461 10.725 -12.984 1.00 47.00 81 LEU A CA 1
ATOM 597 C C . LEU A 1 81 ? 27.820 9.784 -14.019 1.00 47.00 81 LEU A C 1
ATOM 599 O O . LEU A 1 81 ? 28.540 9.200 -14.819 1.00 47.00 81 LEU A O 1
ATOM 603 N N . PHE A 1 82 ? 26.490 9.638 -14.040 1.00 44.03 82 PHE A N 1
ATOM 604 C CA . PHE A 1 82 ? 25.790 8.773 -15.010 1.00 44.03 82 PHE A CA 1
ATOM 605 C C . PHE A 1 82 ? 24.910 9.536 -16.013 1.00 44.03 82 PHE A C 1
ATOM 607 O O . PHE A 1 82 ? 24.166 8.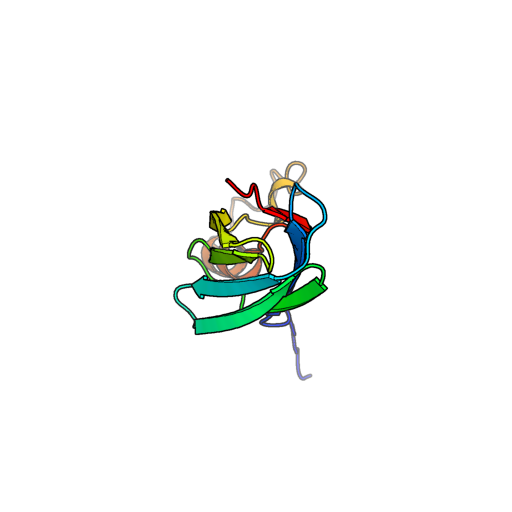920 -16.770 1.00 44.03 82 PHE A O 1
ATOM 614 N N . PHE A 1 83 ? 24.992 10.869 -16.047 1.00 47.75 83 PHE A N 1
ATOM 615 C CA . PHE A 1 83 ? 24.104 11.714 -16.855 1.00 47.75 83 PHE A CA 1
ATOM 616 C C . PHE A 1 83 ? 24.405 11.751 -18.368 1.00 47.75 83 PHE A C 1
ATOM 618 O O . PHE A 1 83 ? 23.653 12.400 -19.087 1.00 47.75 83 PHE A O 1
ATOM 625 N N . ASP A 1 84 ? 25.433 11.058 -18.876 1.00 38.97 84 ASP A N 1
ATOM 626 C CA . ASP A 1 84 ? 25.952 11.331 -20.233 1.00 38.97 84 ASP A CA 1
ATOM 627 C C . ASP A 1 84 ? 25.807 10.210 -21.288 1.00 38.97 84 ASP A C 1
ATOM 629 O O . ASP A 1 84 ? 26.372 10.317 -22.365 1.00 38.97 84 ASP A O 1
ATOM 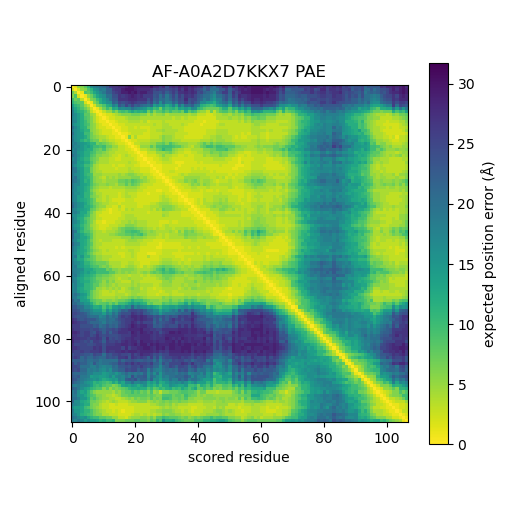633 N N . LEU A 1 85 ? 25.064 9.116 -21.054 1.00 47.41 85 LEU A N 1
ATOM 634 C CA . LEU A 1 85 ? 25.022 7.997 -22.032 1.00 47.41 85 LEU A CA 1
ATOM 635 C C . LEU A 1 85 ? 23.628 7.515 -22.470 1.00 47.41 85 LEU A C 1
ATOM 637 O O . LEU A 1 85 ? 23.494 6.399 -22.963 1.00 47.41 85 LEU A O 1
ATOM 641 N N . GLY A 1 86 ? 22.567 8.316 -22.318 1.00 46.16 86 GLY A N 1
ATOM 642 C CA . GLY A 1 86 ? 21.243 7.956 -22.864 1.00 46.16 86 GLY A CA 1
ATOM 643 C C . GLY A 1 86 ? 20.591 6.713 -22.229 1.00 46.16 86 GLY A C 1
ATOM 644 O O . GLY A 1 86 ? 19.648 6.156 -22.781 1.00 46.16 86 GLY A O 1
ATOM 645 N N . ILE A 1 87 ? 21.066 6.287 -21.052 1.00 49.47 87 ILE A N 1
ATOM 646 C CA . ILE A 1 87 ? 20.580 5.114 -20.298 1.00 49.47 87 ILE A CA 1
ATOM 647 C C . ILE A 1 87 ? 19.562 5.525 -19.211 1.00 49.47 87 ILE A C 1
ATOM 649 O O . ILE A 1 87 ? 19.378 4.831 -18.216 1.00 49.47 87 ILE A O 1
ATOM 653 N N . THR A 1 88 ? 18.904 6.677 -19.339 1.00 50.59 88 THR A N 1
ATOM 654 C CA . THR A 1 88 ? 18.009 7.180 -18.280 1.00 50.59 88 THR A CA 1
ATOM 655 C C . THR A 1 88 ? 16.671 6.429 -18.252 1.00 50.59 88 THR A C 1
ATOM 657 O O . THR A 1 88 ? 16.147 6.161 -17.171 1.00 50.59 88 THR A O 1
ATOM 660 N N . ASP A 1 89 ? 16.142 5.990 -19.400 1.00 41.94 89 ASP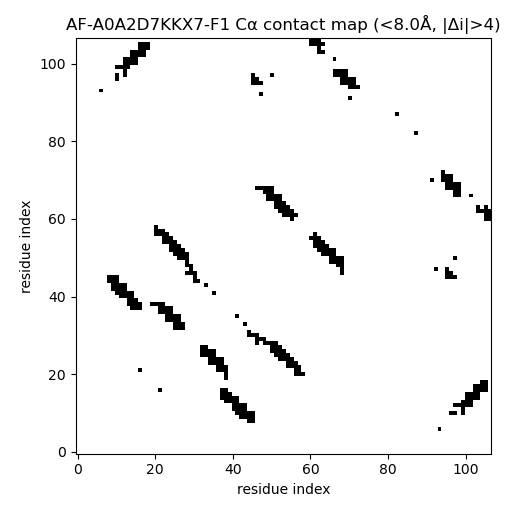 A N 1
ATOM 661 C CA . ASP A 1 89 ? 14.814 5.352 -19.464 1.00 41.94 89 ASP A CA 1
ATOM 662 C C . ASP A 1 89 ? 14.772 3.944 -18.844 1.00 41.94 89 ASP A C 1
ATOM 664 O O . ASP A 1 89 ? 13.849 3.612 -18.099 1.00 41.94 89 ASP A O 1
ATOM 668 N N . ALA A 1 90 ? 15.798 3.116 -19.070 1.00 46.50 90 ALA A N 1
ATOM 669 C CA . ALA A 1 90 ? 15.831 1.743 -18.551 1.00 46.50 90 ALA A CA 1
ATOM 670 C C . ALA A 1 90 ? 16.102 1.666 -17.035 1.00 46.50 90 ALA A C 1
ATOM 672 O O . ALA A 1 90 ? 15.703 0.704 -16.374 1.00 46.50 90 ALA A O 1
ATOM 673 N N . ILE A 1 91 ? 16.782 2.675 -16.479 1.00 50.69 91 ILE A N 1
ATOM 674 C CA . ILE A 1 91 ? 17.101 2.761 -15.048 1.00 50.69 91 ILE A CA 1
ATOM 675 C C . ILE A 1 91 ? 15.902 3.318 -14.271 1.00 50.69 91 ILE A C 1
ATOM 677 O O . ILE A 1 91 ? 15.608 2.826 -13.181 1.00 50.69 91 ILE A O 1
ATOM 681 N N . THR A 1 92 ? 15.184 4.288 -14.847 1.00 50.50 92 THR A N 1
ATOM 682 C CA . THR A 1 92 ? 14.050 4.965 -14.198 1.00 50.50 92 THR A CA 1
ATOM 683 C C . THR A 1 92 ? 12.878 4.018 -13.945 1.00 50.50 92 THR A C 1
ATOM 685 O O . THR A 1 92 ? 12.277 4.075 -12.876 1.00 50.50 92 THR A O 1
ATOM 688 N N . ASP A 1 93 ? 12.579 3.103 -14.874 1.00 44.06 93 ASP A N 1
ATOM 689 C CA . ASP A 1 93 ? 11.455 2.168 -14.720 1.00 44.06 93 ASP A CA 1
ATOM 690 C C . ASP A 1 93 ? 11.737 1.045 -13.703 1.00 44.06 93 ASP A C 1
ATOM 692 O O . ASP A 1 93 ? 10.874 0.703 -12.894 1.00 44.06 93 ASP A O 1
ATOM 696 N N . LYS A 1 94 ? 12.973 0.526 -13.667 1.00 51.56 94 LYS A N 1
ATOM 697 C CA . LYS A 1 94 ? 13.380 -0.550 -12.742 1.00 51.56 94 LYS A CA 1
ATOM 698 C C . LYS A 1 94 ? 13.679 -0.091 -11.311 1.00 51.56 94 LYS A C 1
ATOM 700 O O . LYS A 1 94 ? 13.752 -0.941 -10.428 1.00 51.56 94 LYS A O 1
ATOM 705 N N . HIS A 1 95 ? 13.850 1.209 -11.069 1.00 56.44 95 HIS A N 1
ATOM 706 C CA . HIS A 1 95 ? 14.095 1.759 -9.726 1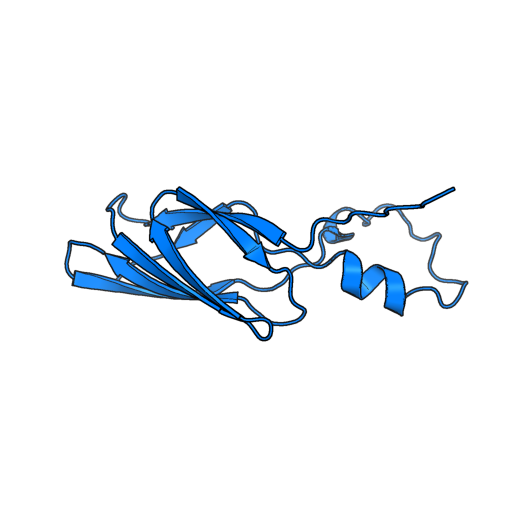.00 56.44 95 HIS A CA 1
ATOM 707 C C . HIS A 1 95 ? 12.835 2.227 -8.992 1.00 56.44 95 HIS A C 1
ATOM 709 O O . HIS A 1 95 ? 12.947 2.743 -7.879 1.00 56.44 95 HIS A O 1
ATOM 715 N N . ARG A 1 96 ? 11.641 2.073 -9.579 1.00 63.69 96 ARG A N 1
ATOM 716 C CA . ARG A 1 96 ? 10.392 2.453 -8.910 1.00 63.69 96 ARG A CA 1
ATOM 717 C C . ARG A 1 96 ? 10.039 1.463 -7.803 1.00 63.69 96 ARG A C 1
ATOM 719 O O . ARG A 1 96 ? 10.023 0.250 -8.017 1.00 63.69 96 ARG A O 1
ATOM 726 N N . THR A 1 97 ? 9.727 1.996 -6.634 1.00 70.56 97 THR A N 1
ATOM 727 C CA . THR A 1 97 ? 9.277 1.288 -5.441 1.00 70.56 97 THR A CA 1
ATOM 728 C C . THR A 1 97 ? 8.092 2.005 -4.814 1.00 70.56 97 THR A C 1
ATOM 730 O O . THR A 1 97 ? 7.720 3.113 -5.200 1.00 70.56 97 THR A O 1
ATOM 733 N N . TYR A 1 98 ? 7.522 1.372 -3.804 1.00 71.06 98 TYR A N 1
ATOM 734 C CA . TYR A 1 98 ? 6.615 2.013 -2.866 1.00 71.06 98 TYR A CA 1
ATOM 735 C C . TYR A 1 98 ? 7.305 2.111 -1.507 1.00 71.06 98 TYR A C 1
ATOM 737 O O . TYR A 1 98 ? 8.270 1.392 -1.249 1.00 71.06 98 TYR A O 1
ATOM 745 N N . ALA A 1 99 ? 6.819 2.991 -0.632 1.00 76.00 99 ALA A N 1
ATOM 746 C CA . AL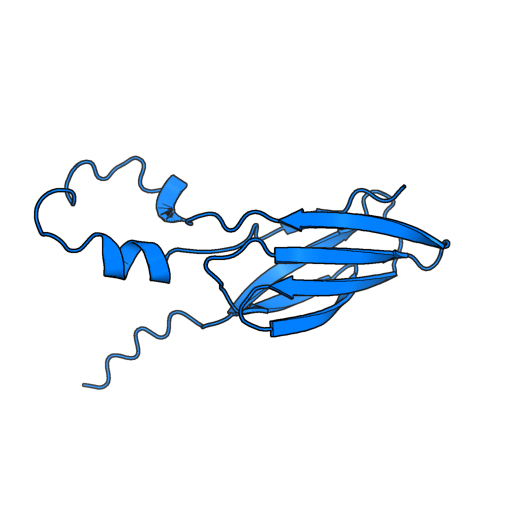A A 1 99 ? 7.325 3.067 0.733 1.00 76.00 99 ALA A CA 1
ATOM 747 C C . ALA A 1 99 ? 7.276 1.678 1.402 1.00 76.00 99 ALA A C 1
ATOM 749 O O . ALA A 1 99 ? 6.218 1.051 1.453 1.00 76.00 99 ALA A O 1
ATOM 750 N N . ASN A 1 100 ? 8.416 1.197 1.916 1.00 75.38 100 ASN A N 1
ATOM 751 C CA . ASN A 1 100 ? 8.517 -0.120 2.563 1.00 75.38 100 ASN A CA 1
ATOM 752 C C . ASN A 1 100 ? 7.588 -0.253 3.775 1.00 75.38 100 ASN A C 1
ATOM 754 O O . ASN A 1 100 ? 7.136 -1.353 4.094 1.00 75.38 100 ASN A O 1
ATOM 758 N N . SER A 1 101 ? 7.326 0.859 4.459 1.00 80.38 101 SER A N 1
ATOM 759 C CA . SER A 1 101 ? 6.375 0.958 5.555 1.00 80.38 101 SER A CA 1
ATOM 760 C C . SER A 1 101 ? 5.481 2.174 5.352 1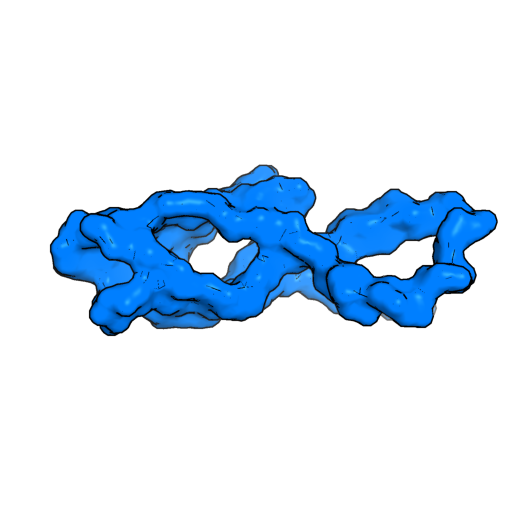.00 80.38 101 SER A C 1
ATOM 762 O O . SER A 1 101 ? 5.953 3.272 5.053 1.00 80.38 101 SER A O 1
ATOM 764 N N . PHE A 1 102 ? 4.177 1.978 5.514 1.00 84.50 102 PHE A N 1
ATOM 765 C CA . PHE A 1 102 ? 3.201 3.051 5.424 1.00 84.50 102 PHE A CA 1
ATOM 766 C C . PHE A 1 102 ? 2.148 2.901 6.521 1.00 84.50 102 PHE A C 1
ATOM 768 O O . PHE A 1 102 ? 1.545 1.838 6.688 1.00 84.50 102 PHE A O 1
ATOM 775 N N . VAL A 1 103 ? 1.943 3.981 7.274 1.00 89.06 103 VAL A N 1
ATOM 776 C CA . VAL A 1 103 ? 0.902 4.059 8.299 1.00 89.06 103 VAL A CA 1
ATOM 777 C C . VAL A 1 103 ? -0.335 4.667 7.661 1.00 89.06 103 VAL A C 1
ATOM 779 O O . VAL A 1 103 ? -0.305 5.812 7.218 1.00 89.06 103 VAL A O 1
ATOM 782 N N . ILE A 1 104 ? -1.413 3.894 7.603 1.00 88.12 104 ILE A N 1
ATOM 783 C CA . ILE A 1 104 ? -2.692 4.311 7.040 1.00 88.12 104 ILE A CA 1
ATOM 784 C C . ILE A 1 104 ? -3.416 5.162 8.087 1.00 88.12 104 ILE A C 1
ATOM 786 O O . ILE A 1 104 ? -3.788 4.624 9.136 1.00 88.12 104 ILE A O 1
ATOM 790 N N . PRO A 1 105 ? -3.626 6.468 7.835 1.00 85.75 105 PRO A N 1
ATOM 791 C CA . PRO A 1 105 ? -4.473 7.277 8.692 1.00 85.75 105 PRO A CA 1
ATOM 792 C C . PRO A 1 105 ? -5.922 6.818 8.512 1.00 85.75 105 PRO A C 1
ATOM 794 O O . PRO A 1 105 ? -6.451 6.849 7.400 1.00 85.75 105 PRO A O 1
ATOM 797 N N . VAL A 1 106 ? -6.547 6.373 9.596 1.00 85.00 106 VAL A N 1
ATOM 798 C CA . VAL A 1 106 ? -7.973 6.020 9.618 1.00 85.00 106 VAL A CA 1
ATOM 799 C C . VAL A 1 106 ? -8.772 7.153 10.247 1.00 85.00 106 VAL A C 1
ATOM 801 O O . VAL A 1 106 ? -8.313 7.763 11.218 1.00 85.00 106 VAL A O 1
ATOM 804 N N . GLN A 1 107 ? -9.935 7.450 9.666 1.00 75.06 107 GLN A N 1
ATOM 805 C CA . GLN A 1 107 ? -10.889 8.446 10.157 1.00 75.06 107 GLN A CA 1
ATOM 806 C C . GLN A 1 107 ? -12.208 7.782 10.541 1.00 75.06 107 GLN A C 1
ATOM 808 O O . GLN A 1 107 ? -12.590 6.792 9.871 1.00 75.06 107 GLN A O 1
#